Protein AF-A0A3D6CB54-F1 (afdb_monomer_lite)

pLDDT: mean 83.02, std 8.39, range [50.75, 92.0]

Radius of gyration: 15.55 Å; chains: 1; bounding box: 34×37×44 Å

Sequence (150 aa):
MAALSYECSVEQGFNFVKDVQDLVGHITAMKIGDTELSADIGVTDPTDISGDKVSVVGVMSSVFWQGGYAHGISFDAKVSNTNQTNLAGLTLNTLDSTEVTFQFNVYKYDNANKKYYKAFHANETDLSGLVETSGGDLVLTIDTQPSMEV

Secondary structure (DSSP, 8-state):
---EEEE--HHHHHS--TT----EEEEEEEEETTEEEP--EEE--TT-TTSPPEEESEEEEEEEE-SSTTS-EEEEEEE-HHHHHHHHHHHTS--TT-EEEEEEEEEEEETTTTEEEEEEE-TT--EEEE--EETTEE-----SSPP---

Foldseek 3Di:
DDKDKFFAAQCCFQPPDLVDFGKWKFWQWKDWAPDTAWLQRFGADQQCNPDGTRRTQWIWRMWIWGDDPPTDIDTHTDGDPVRLVVLVVVQVDQQVFIKMWTWMFMWGADPVVSGIDGPDTPVPDIDIDGQDDDPSHTPRDGDPDDDPRD

Structure (mmCIF, N/CA/C/O backbone):
data_AF-A0A3D6CB54-F1
#
_entry.id   AF-A0A3D6CB54-F1
#
loop_
_atom_site.group_PDB
_atom_site.id
_atom_site.type_symbol
_atom_site.label_atom_id
_atom_site.label_alt_id
_atom_site.label_comp_id
_atom_site.label_asym_id
_atom_site.label_entity_id
_atom_site.label_seq_id
_atom_site.pdbx_PDB_ins_code
_atom_site.Cartn_x
_atom_site.Cartn_y
_atom_site.Cartn_z
_atom_site.occupancy
_atom_site.B_iso_or_equiv
_atom_site.auth_seq_id
_atom_site.auth_comp_id
_atom_site.auth_asym_id
_atom_site.auth_atom_id
_atom_site.pdbx_PDB_model_num
ATOM 1 N N . MET A 1 1 ? 6.775 -22.882 5.792 1.00 53.78 1 MET A N 1
ATOM 2 C CA . MET A 1 1 ? 5.802 -21.910 5.250 1.00 53.78 1 MET A CA 1
ATOM 3 C C . MET A 1 1 ? 6.598 -20.724 4.744 1.00 53.78 1 MET A C 1
ATOM 5 O O . MET A 1 1 ? 7.546 -20.347 5.421 1.00 53.78 1 MET A O 1
ATOM 9 N N . ALA A 1 2 ? 6.323 -20.245 3.533 1.00 65.94 2 ALA A N 1
ATOM 10 C CA . ALA A 1 2 ? 7.050 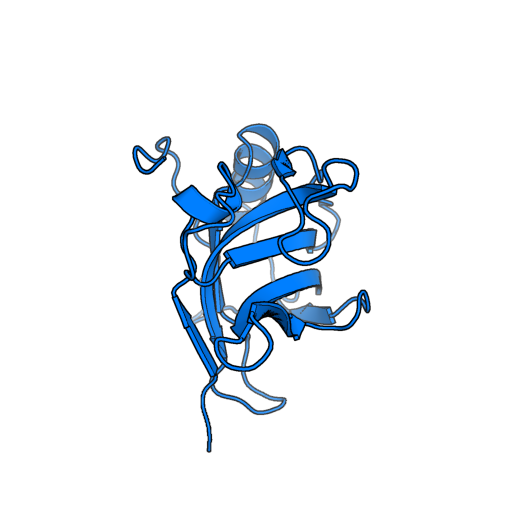-19.116 2.959 1.00 65.94 2 ALA A CA 1
ATOM 11 C C . ALA A 1 2 ? 6.373 -17.821 3.417 1.00 65.94 2 ALA A C 1
ATOM 13 O O . ALA A 1 2 ? 5.211 -17.604 3.084 1.00 65.94 2 ALA A O 1
ATOM 14 N N . ALA A 1 3 ? 7.085 -17.010 4.196 1.00 81.06 3 ALA A N 1
ATOM 15 C CA . ALA A 1 3 ? 6.674 -15.645 4.485 1.00 81.06 3 ALA A CA 1
ATOM 16 C C . ALA A 1 3 ? 7.063 -14.748 3.303 1.00 81.06 3 ALA A C 1
ATOM 18 O O . ALA A 1 3 ? 8.118 -14.936 2.691 1.00 81.06 3 ALA A O 1
ATOM 19 N N . LEU A 1 4 ? 6.207 -13.787 2.983 1.00 85.62 4 LEU A N 1
ATOM 20 C CA . LEU A 1 4 ? 6.460 -12.739 2.009 1.00 85.62 4 LEU A CA 1
ATOM 21 C C . LEU A 1 4 ? 6.893 -11.493 2.774 1.00 85.62 4 LEU A C 1
ATOM 23 O O . LEU A 1 4 ? 6.150 -10.994 3.610 1.00 85.62 4 LEU A O 1
ATOM 27 N N . SER A 1 5 ? 8.106 -11.026 2.505 1.00 88.25 5 SER A N 1
ATOM 28 C CA . SER A 1 5 ? 8.646 -9.789 3.059 1.00 88.25 5 SER A CA 1
ATOM 29 C C . SER A 1 5 ? 9.247 -8.988 1.917 1.00 88.25 5 SER A C 1
ATOM 31 O O . SER A 1 5 ? 10.110 -9.501 1.196 1.00 88.25 5 SER A O 1
ATOM 33 N N . TYR A 1 6 ? 8.772 -7.764 1.733 1.00 89.19 6 TYR A N 1
ATOM 34 C CA . TYR A 1 6 ? 9.256 -6.850 0.710 1.00 89.19 6 TYR A CA 1
ATOM 35 C C . TYR A 1 6 ? 9.580 -5.503 1.348 1.00 89.19 6 TYR A C 1
ATOM 37 O O . TYR A 1 6 ? 8.691 -4.814 1.843 1.00 89.19 6 TYR A O 1
ATOM 45 N N . GLU A 1 7 ? 10.852 -5.123 1.293 1.00 90.19 7 GLU A N 1
ATOM 46 C CA . GLU A 1 7 ? 11.301 -3.767 1.597 1.00 90.19 7 GLU A CA 1
ATOM 47 C C . GLU A 1 7 ? 11.169 -2.937 0.319 1.00 90.19 7 GLU A C 1
ATOM 49 O O . GLU A 1 7 ? 11.759 -3.265 -0.713 1.00 90.19 7 GLU A O 1
ATOM 54 N N . CYS A 1 8 ? 10.314 -1.922 0.368 1.00 88.38 8 CYS A N 1
ATOM 55 C CA . CYS A 1 8 ? 9.977 -1.066 -0.758 1.00 88.38 8 CYS A CA 1
ATOM 56 C C . CYS A 1 8 ? 10.686 0.285 -0.606 1.00 88.38 8 CYS A C 1
ATOM 58 O O . CYS A 1 8 ? 10.737 0.864 0.477 1.00 88.38 8 CYS A O 1
ATOM 60 N N . SER A 1 9 ? 11.223 0.804 -1.706 1.00 88.12 9 SER A N 1
ATOM 61 C CA . SER A 1 9 ? 11.861 2.114 -1.748 1.00 88.12 9 SER A CA 1
ATOM 62 C C . SER A 1 9 ? 10.802 3.203 -1.900 1.00 88.12 9 SER A C 1
ATOM 64 O O . SER A 1 9 ? 10.121 3.303 -2.925 1.00 88.12 9 SER A O 1
ATOM 66 N N . VAL A 1 10 ? 10.677 4.034 -0.866 1.00 86.50 10 VAL A N 1
ATOM 67 C CA . VAL A 1 10 ? 9.777 5.195 -0.856 1.00 86.50 10 VAL A CA 1
ATOM 68 C C . VAL A 1 10 ? 10.246 6.248 -1.859 1.00 86.50 10 VAL A C 1
ATOM 70 O O . VAL A 1 10 ? 9.421 6.783 -2.600 1.00 86.50 10 VAL A O 1
ATOM 73 N N . GLU A 1 11 ? 11.559 6.489 -1.944 1.00 85.44 11 GLU A N 1
ATOM 74 C CA . GLU A 1 11 ? 12.149 7.428 -2.907 1.00 85.44 11 GLU A CA 1
ATOM 75 C C . GLU A 1 11 ? 11.765 7.046 -4.339 1.00 85.44 11 GLU A C 1
ATOM 77 O O . GLU A 1 11 ? 11.320 7.895 -5.111 1.00 85.44 11 GLU A O 1
ATOM 82 N N . GLN A 1 12 ? 11.852 5.755 -4.684 1.00 83.69 12 GLN A N 1
ATOM 83 C CA . GLN A 1 12 ? 11.444 5.286 -6.007 1.00 83.69 12 GLN A CA 1
ATOM 84 C C . GLN A 1 12 ? 9.936 5.264 -6.229 1.00 83.69 12 GLN A C 1
ATOM 86 O O . GLN A 1 12 ? 9.490 5.439 -7.363 1.00 83.69 12 GLN A O 1
ATOM 91 N N . GLY A 1 13 ? 9.142 5.086 -5.175 1.00 81.19 13 GLY A N 1
ATOM 92 C CA . GLY A 1 13 ? 7.690 5.198 -5.279 1.00 81.19 13 GLY A CA 1
ATOM 93 C C . GLY A 1 13 ? 7.216 6.625 -5.563 1.00 81.19 13 GLY A C 1
ATOM 94 O O . GLY A 1 13 ? 6.285 6.813 -6.342 1.00 81.19 13 GLY A O 1
ATOM 95 N N . PHE A 1 14 ? 7.872 7.647 -5.004 1.00 83.44 14 PHE A N 1
ATOM 96 C CA . PHE A 1 14 ? 7.533 9.050 -5.284 1.00 83.44 14 PHE A CA 1
ATOM 97 C C . PHE A 1 14 ? 8.230 9.612 -6.529 1.00 83.44 14 PHE A C 1
ATOM 99 O O . PHE A 1 14 ? 7.610 10.341 -7.309 1.00 83.44 14 PHE A O 1
ATOM 106 N N . ASN A 1 15 ? 9.510 9.296 -6.721 1.00 83.56 15 ASN A N 1
ATOM 107 C CA . ASN A 1 15 ? 10.350 9.815 -7.795 1.00 83.56 15 ASN A CA 1
ATOM 108 C C . ASN A 1 15 ? 10.907 8.672 -8.645 1.00 83.56 15 ASN A C 1
ATOM 110 O O . ASN A 1 15 ? 12.102 8.375 -8.624 1.00 83.56 15 ASN A O 1
ATOM 114 N N . PHE A 1 16 ? 10.016 8.031 -9.399 1.00 83.81 16 PHE A N 1
ATOM 115 C CA . PHE A 1 16 ? 10.373 6.869 -10.197 1.00 83.81 16 PHE A CA 1
ATOM 116 C C . PHE A 1 16 ? 11.466 7.179 -11.241 1.00 83.81 16 PHE A C 1
ATOM 118 O O . PHE A 1 16 ? 11.280 7.997 -12.147 1.00 83.81 16 PHE A O 1
ATOM 125 N N . VAL A 1 17 ? 12.588 6.463 -11.162 1.00 83.25 17 VAL A N 1
ATOM 126 C CA . VAL A 1 17 ? 13.721 6.513 -12.090 1.00 83.25 17 VAL A CA 1
ATOM 127 C C . VAL A 1 17 ? 13.902 5.138 -12.721 1.00 83.25 17 VAL A C 1
ATOM 129 O O . VAL A 1 17 ? 14.271 4.171 -12.065 1.00 83.25 17 VAL A O 1
ATOM 132 N N . LYS A 1 18 ? 13.737 5.072 -14.045 1.00 76.88 18 LYS A N 1
ATOM 133 C CA . LYS A 1 18 ? 13.819 3.834 -14.844 1.00 76.88 18 LYS A CA 1
ATOM 134 C C . LYS A 1 18 ? 15.112 3.015 -14.684 1.00 76.88 18 LYS A C 1
ATOM 136 O O . LYS A 1 18 ? 15.115 1.830 -15.003 1.00 76.88 18 LYS A O 1
ATOM 141 N N . ASP A 1 19 ? 16.208 3.662 -14.288 1.00 78.31 19 ASP A N 1
ATOM 142 C CA . ASP A 1 19 ? 17.533 3.042 -14.177 1.00 78.31 19 ASP A CA 1
ATOM 143 C C . ASP A 1 19 ? 17.763 2.412 -12.793 1.00 78.31 19 ASP A C 1
ATOM 145 O O . ASP A 1 19 ? 18.686 1.615 -12.622 1.00 78.31 19 ASP A O 1
ATOM 149 N N . VAL A 1 20 ? 16.910 2.737 -11.819 1.00 82.56 20 VAL A N 1
ATOM 150 C CA . VAL A 1 20 ? 16.914 2.129 -10.489 1.00 82.56 20 VAL A CA 1
ATOM 151 C C . VAL A 1 20 ? 16.032 0.884 -10.527 1.00 82.56 20 VAL A C 1
ATOM 153 O O . VAL A 1 20 ? 15.000 0.868 -11.196 1.00 82.56 20 VAL A O 1
ATOM 156 N N . GLN A 1 21 ? 16.473 -0.184 -9.861 1.00 83.44 21 GLN A N 1
ATOM 157 C CA . GLN A 1 21 ? 15.852 -1.519 -9.907 1.00 83.44 21 GLN A CA 1
ATOM 158 C C . GLN A 1 21 ? 15.224 -1.920 -8.564 1.00 83.44 21 GLN A C 1
ATOM 160 O O . GLN A 1 21 ? 15.057 -3.110 -8.282 1.00 83.44 21 GLN A O 1
ATOM 165 N N . ASP A 1 22 ? 14.912 -0.933 -7.730 1.00 86.56 22 ASP A N 1
ATOM 166 C CA . ASP A 1 22 ? 14.392 -1.152 -6.385 1.00 86.56 22 ASP A CA 1
ATOM 167 C C . ASP A 1 22 ? 12.931 -1.607 -6.421 1.00 86.56 22 ASP A C 1
ATOM 169 O O . ASP A 1 22 ? 12.201 -1.389 -7.390 1.00 86.56 22 ASP A O 1
ATOM 173 N N . LEU A 1 23 ? 12.486 -2.267 -5.351 1.00 89.31 23 LEU A N 1
ATOM 174 C CA . LEU A 1 23 ? 11.073 -2.588 -5.204 1.00 89.31 23 LEU A CA 1
ATOM 175 C C . LEU A 1 23 ? 10.274 -1.326 -4.909 1.00 89.31 23 LEU A C 1
ATOM 177 O O . LEU A 1 23 ? 10.693 -0.484 -4.122 1.00 89.31 23 LEU A O 1
ATOM 181 N N . VAL A 1 24 ? 9.090 -1.241 -5.499 1.00 90.38 24 VAL A N 1
ATOM 182 C CA . VAL A 1 24 ? 8.176 -0.114 -5.317 1.00 90.38 24 VAL A CA 1
ATOM 183 C C . VAL A 1 24 ? 6.838 -0.654 -4.852 1.00 90.38 24 VAL A C 1
ATOM 185 O O . VAL A 1 24 ? 6.339 -1.627 -5.412 1.00 90.38 24 VAL A O 1
ATOM 188 N N . GLY A 1 25 ? 6.243 -0.041 -3.835 1.00 91.38 25 GLY A N 1
ATOM 189 C CA . GLY A 1 25 ? 4.957 -0.466 -3.300 1.00 91.38 25 GLY A CA 1
ATOM 190 C C . GLY A 1 25 ? 3.951 0.674 -3.293 1.00 91.38 25 GLY A C 1
ATOM 191 O O . GLY A 1 25 ? 4.233 1.740 -2.759 1.00 91.38 25 GLY A O 1
ATOM 192 N N . HIS A 1 26 ? 2.768 0.451 -3.857 1.00 91.88 26 HIS A N 1
ATOM 193 C CA . HIS A 1 26 ? 1.682 1.427 -3.921 1.00 91.88 26 HIS A CA 1
ATOM 194 C C . HIS A 1 26 ? 0.403 0.877 -3.291 1.00 91.88 26 HIS A C 1
ATOM 196 O O . HIS A 1 26 ? -0.006 -0.248 -3.588 1.00 91.88 26 HIS A O 1
ATOM 202 N N . ILE A 1 27 ? -0.259 1.690 -2.472 1.00 91.38 27 ILE A N 1
ATOM 203 C CA . ILE A 1 27 ? -1.609 1.432 -1.960 1.00 91.38 27 ILE A CA 1
ATOM 204 C C . ILE A 1 27 ? -2.574 2.239 -2.820 1.00 91.38 27 ILE A C 1
ATOM 206 O O . ILE A 1 27 ? -2.595 3.464 -2.734 1.00 91.38 27 ILE A O 1
ATOM 210 N N . THR A 1 28 ? -3.355 1.581 -3.670 1.00 90.75 28 THR A N 1
ATOM 211 C CA . THR A 1 28 ? -4.236 2.266 -4.631 1.00 90.75 28 THR A CA 1
ATOM 212 C C . THR A 1 28 ? -5.552 2.699 -4.002 1.00 90.75 28 THR A C 1
ATOM 214 O O . THR A 1 28 ? -6.042 3.779 -4.315 1.00 90.75 28 THR A O 1
ATOM 217 N N . ALA A 1 29 ? -6.099 1.895 -3.090 1.00 89.88 29 ALA A N 1
ATOM 218 C CA . ALA A 1 29 ? -7.339 2.193 -2.383 1.00 89.88 29 ALA A CA 1
ATOM 219 C C . ALA A 1 29 ? -7.299 1.622 -0.965 1.00 89.88 29 ALA A C 1
ATOM 221 O O . ALA A 1 29 ? -6.728 0.555 -0.733 1.00 89.88 29 ALA A O 1
ATOM 222 N N . MET A 1 30 ? -7.912 2.324 -0.016 1.00 89.31 30 MET A N 1
ATOM 223 C CA . MET A 1 30 ? -8.040 1.857 1.360 1.00 89.31 30 MET A CA 1
ATOM 224 C C . MET A 1 30 ? -9.259 2.480 2.025 1.00 89.31 30 MET A C 1
ATOM 226 O O . MET A 1 30 ? -9.462 3.693 1.984 1.00 89.31 30 MET A O 1
ATOM 230 N N . LYS A 1 31 ? -10.036 1.638 2.693 1.00 89.75 31 LYS A N 1
ATOM 231 C CA . LYS A 1 31 ? -11.194 2.012 3.489 1.00 89.75 31 LYS A CA 1
ATOM 232 C C . LYS A 1 31 ? -11.173 1.228 4.793 1.00 89.75 31 LYS A C 1
ATOM 234 O O . LYS A 1 31 ? -10.982 0.015 4.780 1.00 89.75 31 LYS A O 1
ATOM 239 N N . ILE A 1 32 ? -11.361 1.933 5.901 1.00 87.38 32 ILE A N 1
ATOM 240 C CA . ILE A 1 32 ? -11.383 1.383 7.257 1.00 87.38 32 ILE A CA 1
ATOM 241 C C . ILE A 1 32 ? -12.727 1.769 7.874 1.00 87.38 32 ILE A C 1
ATOM 243 O O . ILE A 1 32 ? -12.971 2.942 8.162 1.00 87.38 32 ILE A O 1
ATOM 247 N N . GLY A 1 33 ? -13.612 0.790 8.047 1.00 85.88 33 GLY A N 1
ATOM 248 C CA . GLY A 1 33 ? -14.990 1.004 8.480 1.00 85.88 33 GLY A CA 1
ATOM 249 C C . GLY A 1 33 ? -15.724 1.936 7.520 1.00 85.88 33 GLY A C 1
ATOM 250 O O . GLY A 1 33 ? -15.848 1.648 6.330 1.00 85.88 33 GLY A O 1
ATOM 251 N N . ASP A 1 34 ? -16.165 3.082 8.030 1.00 83.44 34 ASP A N 1
ATOM 252 C CA . ASP A 1 34 ? -16.840 4.119 7.242 1.00 83.44 34 ASP A CA 1
ATOM 253 C C . ASP A 1 34 ? -15.878 5.156 6.638 1.00 83.44 34 ASP A C 1
ATOM 255 O O . ASP A 1 34 ? -16.284 5.971 5.807 1.00 83.44 34 ASP A O 1
ATOM 259 N N . THR A 1 35 ? -14.601 5.130 7.025 1.00 86.12 35 THR A N 1
ATOM 260 C CA . THR A 1 35 ? -13.600 6.100 6.575 1.00 86.12 35 THR A CA 1
ATOM 261 C C . THR A 1 35 ? -12.899 5.590 5.325 1.00 86.12 35 THR A C 1
ATOM 263 O O . THR A 1 35 ? -12.063 4.688 5.377 1.00 86.12 35 THR A O 1
ATOM 266 N N . GLU A 1 36 ? -13.220 6.198 4.191 1.00 89.00 36 GLU A N 1
ATOM 267 C CA . GLU A 1 36 ? -12.515 5.996 2.928 1.00 89.00 36 GLU A CA 1
ATOM 268 C C . GLU A 1 36 ? -11.344 6.981 2.822 1.00 89.00 36 GLU A C 1
ATOM 270 O O . GLU A 1 36 ? -11.510 8.186 3.033 1.00 89.00 36 GLU A O 1
ATOM 275 N N . LEU A 1 37 ? -10.144 6.468 2.545 1.00 89.44 37 LEU A N 1
ATOM 276 C CA . LEU A 1 37 ? -8.956 7.293 2.343 1.00 89.44 37 LEU A CA 1
ATOM 277 C C . LEU A 1 37 ? -8.869 7.734 0.882 1.00 89.44 37 LEU A C 1
ATOM 279 O O . LEU A 1 37 ? -9.075 6.945 -0.039 1.00 89.44 37 LEU A O 1
ATOM 283 N N . SER A 1 38 ? -8.522 9.000 0.670 1.00 89.38 38 SER A N 1
ATOM 284 C CA . SER A 1 38 ? -8.442 9.585 -0.667 1.00 89.38 38 SER A CA 1
ATOM 285 C C . SER A 1 38 ? -7.156 9.159 -1.371 1.00 89.38 38 SER A C 1
ATOM 287 O O . SER A 1 38 ? -6.074 9.281 -0.803 1.00 89.38 38 SER A O 1
ATOM 289 N N . ALA A 1 39 ? -7.246 8.721 -2.627 1.00 90.44 39 ALA A N 1
ATOM 290 C CA . ALA A 1 39 ? -6.080 8.484 -3.478 1.00 90.44 39 ALA A CA 1
ATOM 291 C C . ALA A 1 39 ? -5.567 9.813 -4.071 1.00 90.44 39 ALA A C 1
ATOM 293 O O . ALA A 1 39 ? -5.844 10.161 -5.220 1.00 90.44 39 ALA A O 1
ATOM 294 N N . ASP A 1 40 ? -4.884 10.611 -3.256 1.00 88.81 40 ASP A N 1
ATOM 295 C CA . ASP A 1 40 ? -4.485 11.989 -3.567 1.00 88.81 40 ASP A CA 1
ATOM 296 C C . ASP A 1 40 ? -3.005 12.149 -3.946 1.00 88.81 40 ASP A C 1
ATOM 298 O O . ASP A 1 40 ? -2.583 13.231 -4.364 1.00 88.81 40 ASP A O 1
ATOM 302 N N . ILE A 1 41 ? -2.215 11.078 -3.867 1.00 86.75 41 ILE A N 1
ATOM 303 C CA . ILE A 1 41 ? -0.804 11.085 -4.249 1.00 86.75 41 ILE A CA 1
ATOM 304 C C . ILE A 1 41 ? -0.677 10.598 -5.695 1.00 86.75 41 ILE A C 1
ATOM 306 O O . ILE A 1 41 ? -1.005 9.460 -6.004 1.00 86.75 41 ILE A O 1
ATOM 310 N N . GLY A 1 42 ? -0.174 11.443 -6.596 1.00 87.75 42 GLY A N 1
ATOM 311 C CA . GLY A 1 42 ? 0.085 11.058 -7.988 1.00 87.75 42 GLY A CA 1
ATOM 312 C C . GLY A 1 42 ? 1.496 10.502 -8.189 1.00 87.75 42 GLY A C 1
ATOM 313 O O . GLY A 1 42 ? 2.455 11.281 -8.203 1.00 87.75 42 GLY A O 1
ATOM 314 N N . VAL A 1 43 ? 1.616 9.193 -8.419 1.00 87.06 43 VAL A N 1
ATOM 315 C CA . VAL A 1 43 ? 2.885 8.473 -8.653 1.00 87.06 43 VAL A CA 1
ATOM 316 C C . VAL A 1 43 ? 2.953 7.875 -10.058 1.00 87.06 43 VAL A C 1
ATOM 318 O O . VAL A 1 43 ? 1.940 7.730 -10.737 1.00 87.06 43 VAL A O 1
ATOM 321 N N . THR A 1 44 ? 4.151 7.536 -10.524 1.00 86.62 44 THR A N 1
ATOM 322 C CA . THR A 1 44 ? 4.334 6.849 -11.813 1.00 86.62 44 THR A CA 1
ATOM 323 C C . THR A 1 44 ? 4.148 5.346 -11.627 1.00 86.62 44 THR A C 1
ATOM 325 O O . THR A 1 44 ? 4.702 4.784 -10.685 1.00 86.62 44 THR A O 1
ATOM 328 N N . ASP A 1 45 ? 3.424 4.671 -12.526 1.00 84.88 45 ASP A N 1
ATOM 329 C CA . ASP A 1 45 ? 3.386 3.204 -12.518 1.00 84.88 45 ASP A CA 1
ATOM 330 C C . ASP A 1 45 ? 4.707 2.641 -13.090 1.00 84.88 45 ASP A C 1
ATOM 332 O O . ASP A 1 45 ? 5.041 2.919 -14.246 1.00 84.88 45 ASP A O 1
ATOM 336 N N . PRO A 1 46 ? 5.463 1.818 -12.335 1.00 83.25 46 PRO A N 1
ATOM 337 C CA . PRO A 1 46 ? 6.707 1.218 -12.823 1.00 83.25 46 PRO A CA 1
ATOM 338 C C . PRO A 1 46 ? 6.540 0.337 -14.074 1.00 83.25 46 PRO A C 1
ATOM 340 O O . PRO A 1 46 ? 7.506 0.109 -14.808 1.00 83.25 46 PRO A O 1
ATOM 343 N N . THR A 1 47 ? 5.337 -0.193 -14.317 1.00 83.69 47 THR A N 1
ATOM 344 C CA . THR A 1 47 ? 5.010 -1.054 -15.465 1.00 83.69 47 THR A CA 1
ATOM 345 C C . THR A 1 47 ? 4.632 -0.271 -16.722 1.00 83.69 47 THR A C 1
ATOM 347 O O . THR A 1 47 ? 4.844 -0.784 -17.824 1.00 83.69 47 THR A O 1
ATOM 350 N N . ASP A 1 48 ? 4.162 0.971 -16.575 1.00 83.50 48 ASP A N 1
ATOM 351 C CA . ASP A 1 48 ? 3.855 1.892 -17.674 1.00 83.50 48 ASP A CA 1
ATOM 352 C C . ASP A 1 48 ? 4.406 3.297 -17.391 1.00 83.50 48 ASP A C 1
ATOM 354 O O . ASP A 1 48 ? 3.705 4.229 -17.009 1.00 83.50 48 ASP A O 1
ATOM 358 N N . ILE A 1 49 ? 5.709 3.444 -17.628 1.00 78.00 49 ILE A N 1
ATOM 359 C CA . ILE A 1 49 ? 6.459 4.686 -17.385 1.00 78.00 49 ILE A CA 1
ATOM 360 C C . ILE A 1 49 ? 6.006 5.819 -18.328 1.00 78.00 49 ILE A C 1
ATOM 362 O O . ILE A 1 49 ? 6.238 6.994 -18.052 1.00 78.00 49 ILE A O 1
ATOM 366 N N . SER A 1 50 ? 5.402 5.473 -19.468 1.00 74.19 50 SER A N 1
ATOM 367 C CA . SER A 1 50 ? 4.877 6.428 -20.451 1.00 74.19 50 SER A CA 1
ATOM 368 C C . SER A 1 50 ? 3.440 6.865 -20.184 1.00 74.19 50 SER A C 1
ATOM 370 O O . SER A 1 50 ? 2.969 7.786 -20.854 1.00 74.19 50 SER A O 1
ATOM 372 N N . GLY A 1 51 ? 2.754 6.189 -19.264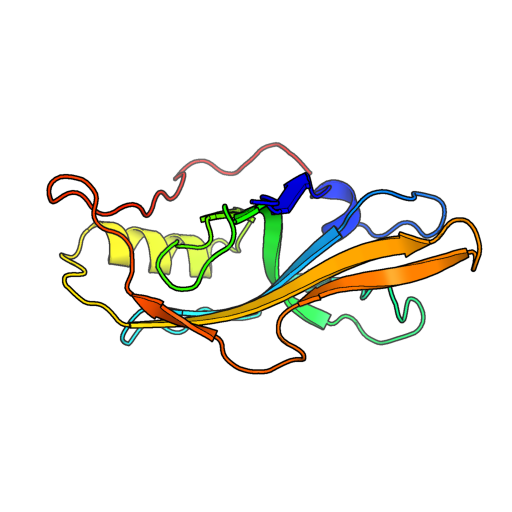 1.00 75.50 51 GLY A N 1
ATOM 373 C CA . GLY A 1 51 ? 1.368 6.449 -18.920 1.00 75.50 51 GLY A CA 1
ATOM 374 C C . GLY A 1 51 ? 1.183 7.691 -18.052 1.00 75.50 51 GLY A C 1
ATOM 375 O O . GLY A 1 51 ? 2.135 8.342 -17.610 1.00 75.50 51 GLY A O 1
ATOM 376 N N . ASP A 1 52 ? -0.083 8.012 -17.803 1.00 79.56 52 ASP A N 1
ATOM 377 C CA . ASP A 1 52 ? -0.456 9.046 -16.847 1.00 79.56 52 ASP A CA 1
ATOM 378 C C . ASP A 1 52 ? -0.112 8.619 -15.414 1.00 79.56 52 ASP A C 1
ATOM 380 O O . ASP A 1 52 ? -0.037 7.433 -15.084 1.00 79.56 52 ASP A O 1
ATOM 384 N N . LYS A 1 53 ? 0.085 9.607 -14.535 1.00 83.81 53 LYS A N 1
ATOM 385 C CA . LYS A 1 53 ? 0.304 9.341 -13.111 1.00 83.81 53 LYS A CA 1
ATOM 386 C C . LYS A 1 53 ? -0.904 8.623 -12.515 1.00 83.81 53 LYS A C 1
ATOM 388 O O . LYS A 1 53 ? -2.042 9.049 -12.704 1.00 83.81 53 LYS A O 1
ATOM 393 N N . VAL A 1 54 ? -0.636 7.582 -11.738 1.00 86.44 54 VAL A N 1
ATOM 394 C CA . VAL A 1 54 ? -1.638 6.837 -10.983 1.00 86.44 54 VAL A CA 1
ATOM 395 C C . VAL A 1 54 ? -1.831 7.507 -9.629 1.00 86.44 54 VAL A C 1
ATOM 397 O O . VAL A 1 54 ? -0.872 7.769 -8.903 1.00 86.44 54 VAL A O 1
ATOM 400 N N . SER A 1 55 ? -3.087 7.778 -9.294 1.00 89.19 55 SER A N 1
ATOM 401 C CA . SER A 1 55 ? -3.489 8.232 -7.967 1.00 89.19 55 SER A CA 1
ATOM 402 C C . SER A 1 55 ? -3.441 7.075 -6.973 1.00 89.19 55 SER A C 1
ATOM 404 O O . SER A 1 55 ? -4.079 6.044 -7.183 1.00 89.19 55 SER A O 1
ATOM 406 N N . VAL A 1 56 ? -2.704 7.254 -5.882 1.00 91.38 56 VAL A N 1
ATOM 407 C CA . VAL A 1 56 ? -2.536 6.277 -4.804 1.00 91.38 56 VAL A CA 1
ATOM 408 C C . VAL A 1 56 ? -2.835 6.930 -3.455 1.00 91.38 56 VAL A C 1
ATOM 410 O O . VAL A 1 56 ? -2.674 8.136 -3.277 1.00 91.38 56 VAL A O 1
ATOM 413 N N . VAL A 1 57 ? -3.291 6.127 -2.497 1.00 90.19 57 VAL A N 1
ATOM 414 C CA . VAL A 1 57 ? -3.530 6.529 -1.100 1.00 90.19 57 VAL A CA 1
ATOM 415 C C . VAL A 1 57 ? -2.210 6.700 -0.347 1.00 90.19 57 VAL A C 1
ATOM 417 O O . VAL A 1 57 ? -2.091 7.551 0.537 1.00 90.19 57 VAL A O 1
ATOM 420 N N . GLY A 1 58 ? -1.213 5.883 -0.694 1.00 89.88 58 GLY A N 1
ATOM 421 C CA . GLY A 1 58 ? 0.091 5.891 -0.047 1.00 89.88 58 GLY A CA 1
ATOM 422 C C . GLY A 1 58 ? 1.154 5.100 -0.800 1.00 89.88 58 GLY A C 1
ATOM 423 O O . GLY A 1 58 ? 0.850 4.207 -1.596 1.00 89.88 58 GLY A O 1
ATOM 424 N N . VAL A 1 59 ? 2.412 5.429 -0.515 1.00 91.19 59 VAL A N 1
ATOM 425 C CA . VAL A 1 59 ? 3.602 4.720 -1.007 1.00 91.19 59 VAL A CA 1
ATOM 426 C C . VAL A 1 59 ? 4.156 3.863 0.128 1.00 91.19 59 VAL A C 1
ATOM 428 O O . VAL A 1 59 ? 4.434 4.379 1.209 1.00 91.19 59 VAL A O 1
ATOM 431 N N . MET A 1 60 ? 4.296 2.559 -0.099 1.00 92.00 60 MET A N 1
ATOM 432 C CA . MET A 1 60 ? 4.759 1.600 0.905 1.00 92.00 60 MET A CA 1
ATOM 433 C C . MET A 1 60 ? 6.281 1.645 1.057 1.00 92.00 60 MET A C 1
ATOM 435 O O . MET A 1 60 ? 7.004 1.699 0.064 1.00 92.00 60 MET A O 1
ATOM 439 N N . SER A 1 61 ? 6.756 1.554 2.297 1.00 91.56 61 SER A N 1
ATOM 440 C CA . SER A 1 61 ? 8.158 1.301 2.648 1.00 91.56 61 SER A CA 1
ATOM 441 C C . SER A 1 61 ? 8.414 -0.169 2.968 1.00 91.56 61 SER A C 1
ATOM 443 O O . SER A 1 61 ? 9.509 -0.680 2.757 1.00 91.56 61 SER A O 1
ATOM 445 N N . SER A 1 62 ? 7.413 -0.881 3.479 1.00 90.12 62 SER A N 1
ATOM 446 C CA . SER A 1 62 ? 7.543 -2.298 3.796 1.00 90.12 62 SER A CA 1
ATOM 447 C C . SER A 1 62 ? 6.193 -2.996 3.661 1.00 90.12 62 SER A C 1
ATOM 449 O O . SER A 1 62 ? 5.140 -2.389 3.865 1.00 90.12 62 SER A O 1
ATOM 451 N N . VAL A 1 63 ? 6.217 -4.278 3.314 1.00 91.31 63 VAL A N 1
ATOM 452 C CA . VAL A 1 63 ? 5.058 -5.156 3.463 1.00 91.31 63 VAL A CA 1
ATOM 453 C C . VAL A 1 63 ? 5.513 -6.545 3.872 1.00 91.31 63 VAL A C 1
ATOM 455 O O . VAL A 1 63 ? 6.452 -7.113 3.309 1.00 91.31 63 VAL A O 1
ATOM 458 N N . PHE A 1 64 ? 4.818 -7.097 4.857 1.00 90.19 64 PHE A N 1
ATOM 459 C CA . PHE A 1 64 ? 5.079 -8.403 5.420 1.00 90.19 64 PHE A CA 1
ATOM 460 C C . PHE A 1 64 ? 3.784 -9.204 5.545 1.00 90.19 64 PHE A C 1
ATOM 462 O O . PHE A 1 64 ? 2.756 -8.729 6.027 1.00 90.19 64 PHE A O 1
ATOM 469 N N . TRP A 1 65 ? 3.848 -10.458 5.119 1.00 89.56 65 TRP A N 1
ATOM 470 C CA . TRP A 1 65 ? 2.785 -11.428 5.297 1.00 89.56 65 TRP A CA 1
ATOM 471 C C . TRP A 1 65 ? 3.394 -12.794 5.584 1.00 89.56 65 TRP A C 1
ATOM 473 O O . TRP A 1 65 ? 4.114 -13.360 4.762 1.00 89.56 65 TRP A O 1
ATOM 483 N N . GLN A 1 66 ? 3.073 -13.368 6.744 1.00 83.88 66 GLN A N 1
ATOM 484 C CA . GLN A 1 66 ? 3.607 -14.672 7.151 1.00 83.88 66 GLN A CA 1
ATOM 485 C C . GLN A 1 66 ? 3.121 -15.831 6.257 1.00 83.88 66 GLN A C 1
ATOM 487 O O . GLN A 1 66 ? 3.704 -16.918 6.267 1.00 83.88 66 GLN A O 1
ATOM 492 N N . GLY A 1 67 ? 2.088 -15.582 5.447 1.00 76.81 67 GLY A N 1
ATOM 493 C CA . GLY A 1 67 ? 1.486 -16.560 4.558 1.00 76.81 67 GLY A CA 1
ATOM 494 C C . GLY A 1 67 ? 0.497 -17.450 5.303 1.00 76.81 67 GLY A C 1
ATOM 495 O O . GLY A 1 67 ? 0.800 -18.022 6.346 1.00 76.81 67 GLY A O 1
ATOM 496 N N . GLY A 1 68 ? -0.700 -17.590 4.741 1.00 75.31 68 GLY A N 1
ATOM 497 C CA . GLY A 1 68 ? -1.791 -18.371 5.321 1.00 75.31 68 GLY A CA 1
ATOM 498 C C . GLY A 1 68 ? -3.022 -17.517 5.606 1.00 75.31 68 GLY A C 1
ATOM 499 O O . GLY A 1 68 ? -2.917 -16.345 5.945 1.00 75.31 68 GLY A O 1
ATOM 500 N N . TYR A 1 69 ? -4.197 -18.128 5.465 1.00 74.81 69 TYR A N 1
ATOM 501 C CA . TYR A 1 69 ? -5.495 -17.450 5.565 1.00 74.81 69 TYR A CA 1
ATOM 502 C C . TYR A 1 69 ? -5.755 -16.796 6.933 1.00 74.81 69 TYR A C 1
ATOM 504 O O . TYR A 1 69 ? -6.469 -15.807 7.016 1.00 74.81 69 TYR A O 1
ATOM 512 N N . ALA A 1 70 ? -5.172 -17.343 8.004 1.00 77.25 70 ALA A N 1
ATOM 513 C CA . ALA A 1 70 ? -5.363 -16.847 9.366 1.00 77.25 70 ALA A CA 1
ATOM 514 C C . ALA A 1 70 ? -4.386 -15.724 9.766 1.00 77.25 70 ALA A C 1
ATOM 516 O O . ALA A 1 70 ? -4.467 -15.238 10.890 1.00 77.25 70 ALA A O 1
ATOM 517 N N . HIS A 1 71 ? -3.441 -15.350 8.897 1.00 82.06 71 HIS A N 1
ATOM 518 C CA . HIS A 1 71 ? -2.419 -14.351 9.208 1.00 82.06 71 HIS A CA 1
ATOM 519 C C . HIS A 1 71 ? -2.716 -13.027 8.507 1.00 82.06 71 HIS A C 1
ATOM 521 O O . HIS A 1 71 ? -2.912 -13.006 7.289 1.00 82.06 71 HIS A O 1
ATOM 527 N N . GLY A 1 72 ? -2.697 -11.938 9.279 1.00 83.69 72 GLY A N 1
ATOM 528 C CA . GLY A 1 72 ? -2.826 -10.576 8.770 1.00 83.69 72 GLY A CA 1
ATOM 529 C C . GLY A 1 72 ? -1.644 -10.159 7.895 1.00 83.69 72 GLY A C 1
ATOM 530 O O . GLY A 1 72 ? -0.551 -10.728 7.972 1.00 83.69 72 GLY A O 1
ATOM 531 N N . ILE A 1 73 ? -1.888 -9.169 7.040 1.00 87.75 73 ILE A N 1
ATOM 532 C CA . ILE A 1 73 ? -0.863 -8.495 6.242 1.00 87.75 73 ILE A CA 1
ATOM 533 C C . ILE A 1 73 ? -0.518 -7.201 6.973 1.00 87.75 73 ILE A C 1
ATOM 535 O O . ILE A 1 73 ? -1.406 -6.389 7.222 1.00 87.75 73 ILE A O 1
ATOM 539 N N . SER A 1 74 ? 0.757 -7.001 7.286 1.00 88.50 74 SER A N 1
ATOM 540 C CA . SER A 1 74 ? 1.264 -5.757 7.862 1.00 88.50 74 SER A CA 1
ATOM 541 C C . SER A 1 74 ? 2.019 -4.975 6.794 1.00 88.50 74 SER A C 1
ATOM 543 O O . SER A 1 74 ? 2.827 -5.552 6.065 1.00 88.50 74 SER A O 1
ATOM 545 N N . PHE A 1 75 ? 1.789 -3.672 6.698 1.00 88.75 75 PHE A N 1
ATOM 546 C CA . PHE A 1 75 ? 2.519 -2.793 5.789 1.00 88.75 75 PHE A CA 1
ATOM 547 C C . PHE A 1 75 ? 2.813 -1.458 6.465 1.00 88.75 75 PHE A C 1
ATOM 549 O O . PHE A 1 75 ? 2.027 -0.977 7.280 1.00 88.75 75 PHE A O 1
ATOM 556 N N . ASP A 1 76 ? 3.922 -0.850 6.067 1.00 90.19 76 ASP A N 1
ATOM 557 C CA . ASP A 1 76 ? 4.284 0.517 6.416 1.00 90.19 76 ASP A CA 1
ATOM 558 C C . ASP A 1 76 ? 4.188 1.372 5.156 1.00 90.19 76 ASP A C 1
ATOM 560 O O . ASP A 1 76 ? 4.695 0.984 4.099 1.00 90.19 76 ASP A O 1
ATOM 564 N N . ALA A 1 77 ? 3.543 2.534 5.245 1.00 89.81 77 ALA A N 1
ATOM 565 C CA . ALA A 1 77 ? 3.376 3.428 4.107 1.00 89.81 77 ALA A CA 1
ATOM 566 C C . ALA A 1 77 ? 3.392 4.901 4.512 1.00 89.81 77 ALA A C 1
ATOM 568 O O . ALA A 1 77 ? 2.986 5.275 5.613 1.00 89.81 77 ALA A O 1
ATOM 569 N N . LYS A 1 78 ? 3.832 5.752 3.585 1.00 89.38 78 LYS A N 1
ATOM 570 C CA . LYS A 1 78 ? 3.691 7.205 3.674 1.00 89.38 78 LYS A CA 1
ATOM 571 C C . LYS A 1 78 ? 2.380 7.607 3.002 1.00 89.38 78 LYS A C 1
ATOM 573 O O . LYS A 1 78 ? 2.118 7.211 1.866 1.00 89.38 78 LYS A O 1
ATOM 578 N N . VAL A 1 79 ? 1.579 8.398 3.704 1.00 89.44 79 VAL A N 1
ATOM 579 C CA . VAL A 1 79 ? 0.264 8.883 3.260 1.00 89.44 79 VAL A CA 1
ATOM 580 C C . VAL A 1 79 ? 0.233 10.410 3.258 1.00 89.44 79 VAL A C 1
ATOM 582 O O . VAL A 1 79 ? 1.106 11.059 3.837 1.00 89.44 79 VAL A O 1
ATOM 585 N N . SER A 1 80 ? -0.771 11.000 2.613 1.00 88.44 80 SER A N 1
ATOM 586 C CA . SER A 1 80 ? -0.976 12.448 2.633 1.00 88.44 80 SER A CA 1
ATOM 587 C C . SER A 1 80 ? -1.393 12.961 4.016 1.00 88.44 80 SER A C 1
ATOM 589 O O . SER A 1 80 ? -1.889 12.211 4.854 1.00 88.44 80 SER A O 1
ATOM 591 N N . ASN A 1 81 ? -1.256 14.269 4.249 1.00 86.00 81 ASN A N 1
ATOM 592 C CA . ASN A 1 81 ? -1.644 14.905 5.516 1.00 86.00 81 ASN A CA 1
ATOM 593 C C . ASN A 1 81 ? -3.160 14.774 5.802 1.00 86.00 81 ASN A C 1
ATOM 595 O O . ASN A 1 81 ? -3.590 14.560 6.938 1.00 86.00 81 ASN A O 1
ATOM 599 N N . THR A 1 82 ? -3.991 14.828 4.756 1.00 86.88 82 THR A N 1
ATOM 600 C CA . THR A 1 82 ? -5.437 14.604 4.885 1.00 86.88 82 THR A CA 1
ATOM 601 C C . THR A 1 82 ? -5.726 13.184 5.368 1.00 86.88 82 THR A C 1
ATOM 603 O O . THR A 1 82 ? -6.445 13.006 6.352 1.00 86.88 82 THR A O 1
ATOM 606 N N . ASN A 1 83 ? -5.108 12.178 4.744 1.00 86.62 83 ASN A N 1
ATOM 607 C CA . ASN A 1 83 ? -5.260 10.785 5.161 1.00 86.62 83 ASN A CA 1
ATOM 608 C C . ASN A 1 83 ? -4.648 10.528 6.547 1.00 86.62 83 ASN A C 1
ATOM 610 O O . ASN A 1 83 ? -5.244 9.809 7.343 1.00 86.62 83 ASN A O 1
ATOM 614 N N . GLN A 1 84 ? -3.521 11.164 6.879 1.00 85.88 84 GLN A N 1
ATOM 615 C CA . GLN A 1 84 ? -2.898 11.112 8.205 1.00 85.88 84 GLN A CA 1
ATOM 616 C C . GLN A 1 84 ? -3.861 11.596 9.297 1.00 85.88 84 GLN A C 1
ATOM 618 O O . GLN A 1 84 ? -3.993 10.945 10.331 1.00 85.88 84 GLN A O 1
ATOM 623 N N . THR A 1 85 ? -4.575 12.700 9.062 1.00 85.19 85 THR A N 1
ATOM 624 C CA . THR A 1 85 ? -5.564 13.234 10.013 1.00 85.19 85 THR A CA 1
ATOM 625 C C . THR A 1 85 ? -6.749 12.280 10.183 1.00 85.19 85 THR A C 1
ATOM 627 O O . THR A 1 85 ? -7.184 12.030 11.309 1.00 85.19 85 THR A O 1
ATOM 630 N N . ASN A 1 86 ? -7.241 11.700 9.085 1.00 86.06 86 ASN A N 1
ATOM 631 C CA . ASN A 1 86 ? -8.327 10.717 9.123 1.00 86.06 86 ASN A CA 1
ATOM 632 C C . ASN A 1 86 ? -7.916 9.448 9.891 1.00 86.06 86 ASN A C 1
ATOM 634 O O . ASN A 1 86 ? -8.667 8.971 10.741 1.00 86.06 86 ASN A O 1
ATOM 638 N N . LEU A 1 87 ? -6.702 8.941 9.649 1.00 84.75 87 LEU A N 1
ATOM 639 C CA . LEU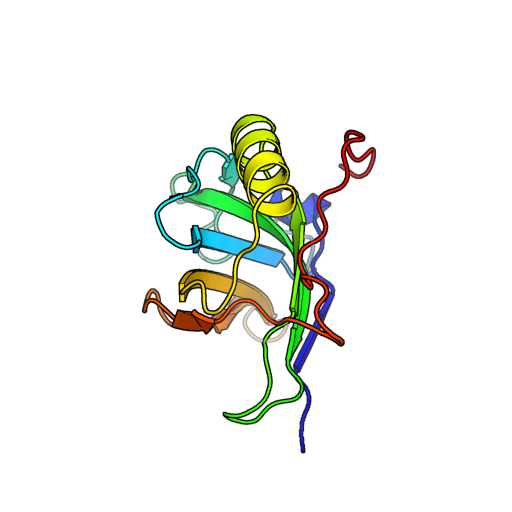 A 1 87 ? -6.127 7.798 10.363 1.00 84.75 87 LEU A CA 1
ATOM 640 C C . LEU A 1 87 ? -5.896 8.102 11.848 1.00 84.75 87 LEU A C 1
ATOM 642 O O . LEU A 1 87 ? -6.239 7.284 12.696 1.00 84.75 87 LEU A O 1
ATOM 646 N N . ALA A 1 88 ? -5.391 9.289 12.191 1.00 83.75 88 ALA A N 1
ATOM 647 C CA . ALA A 1 88 ? -5.242 9.712 13.584 1.00 83.75 88 ALA A CA 1
ATOM 648 C C . ALA A 1 88 ?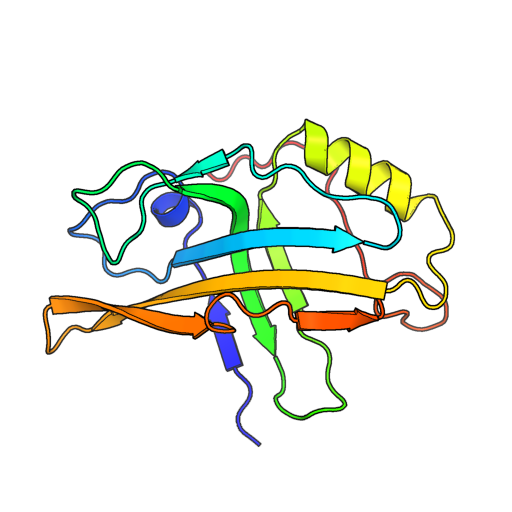 -6.595 9.749 14.310 1.00 83.75 88 ALA A C 1
ATOM 650 O O . ALA A 1 88 ? -6.707 9.269 15.438 1.00 83.75 88 ALA A O 1
ATOM 651 N N . GLY A 1 89 ? -7.650 10.228 13.644 1.00 81.12 89 GLY A N 1
ATOM 652 C CA . GLY A 1 89 ? -9.016 10.164 14.165 1.00 81.12 89 GLY A CA 1
ATOM 653 C C . GLY A 1 89 ? -9.490 8.731 14.431 1.00 81.12 89 GLY A C 1
ATOM 654 O O . GLY A 1 89 ? -10.124 8.476 15.451 1.00 81.12 89 GLY A O 1
ATOM 655 N N . LEU A 1 90 ? -9.136 7.784 13.558 1.00 79.62 90 LEU A N 1
ATOM 656 C CA . LEU A 1 90 ? -9.459 6.365 13.731 1.00 79.62 90 LEU A CA 1
ATOM 657 C C . LEU A 1 90 ? -8.719 5.732 14.918 1.00 79.62 90 LEU A C 1
ATOM 659 O O . LEU A 1 90 ? -9.328 4.946 15.634 1.00 79.62 90 LEU A O 1
ATOM 663 N N . THR A 1 91 ? -7.463 6.110 15.184 1.00 75.56 91 THR A N 1
ATOM 664 C CA . THR A 1 91 ? -6.701 5.590 16.344 1.00 75.56 91 THR A CA 1
ATOM 665 C C . THR A 1 91 ? -7.248 6.035 17.704 1.00 75.56 91 THR A C 1
ATOM 667 O O . THR A 1 91 ? -6.986 5.386 18.712 1.00 75.56 91 THR A O 1
ATOM 670 N N . LEU A 1 92 ? -8.022 7.126 17.747 1.00 71.94 92 LEU A N 1
ATOM 671 C CA . LEU A 1 92 ? -8.696 7.598 18.963 1.00 71.94 92 LEU A CA 1
ATOM 672 C C . LEU A 1 92 ? -10.017 6.861 19.236 1.00 71.94 92 LEU A C 1
ATOM 674 O O . LEU A 1 92 ? -10.544 6.946 20.346 1.00 71.94 92 LEU A O 1
ATOM 678 N N . ASN A 1 93 ? -10.556 6.162 18.236 1.00 69.94 93 ASN A N 1
ATOM 679 C CA . ASN A 1 93 ? -11.792 5.400 18.342 1.00 69.94 93 ASN A CA 1
ATOM 680 C C . ASN A 1 93 ? -11.496 3.922 18.615 1.00 69.94 93 ASN A C 1
ATOM 682 O O . ASN A 1 93 ? -10.477 3.375 18.200 1.00 69.94 93 ASN A O 1
ATOM 686 N N . THR A 1 94 ? -12.426 3.241 19.280 1.00 63.59 94 THR A N 1
ATOM 687 C CA . THR A 1 94 ? -12.364 1.785 19.433 1.00 63.59 94 THR A CA 1
ATOM 688 C C . THR A 1 94 ? -12.813 1.139 18.123 1.00 63.59 94 THR A C 1
ATOM 690 O O . THR A 1 94 ? -13.993 1.182 17.785 1.00 63.59 94 THR A O 1
ATOM 693 N N . LEU A 1 95 ? -11.877 0.566 17.364 1.00 65.62 95 LEU A N 1
ATOM 694 C CA . LEU A 1 95 ? -12.148 -0.080 16.072 1.00 65.62 95 LEU A CA 1
ATOM 695 C C . LEU A 1 95 ? -12.436 -1.583 16.219 1.00 65.62 95 LEU A C 1
ATOM 697 O O . LEU A 1 95 ? -11.962 -2.400 15.426 1.00 65.62 95 LEU A O 1
ATOM 701 N N . ASP A 1 96 ? -13.222 -1.967 17.226 1.00 66.38 96 ASP A N 1
ATOM 702 C CA . ASP A 1 96 ? -13.563 -3.372 17.458 1.00 66.38 96 ASP A CA 1
ATOM 703 C C . ASP A 1 96 ? -14.281 -3.967 16.242 1.00 66.38 96 ASP A C 1
ATOM 705 O O . ASP A 1 96 ? -15.339 -3.496 15.829 1.00 66.38 96 ASP A O 1
ATOM 709 N N . SER A 1 97 ? -13.703 -5.029 15.671 1.00 67.00 97 SER A N 1
ATOM 710 C CA . SER A 1 97 ? -14.230 -5.714 14.477 1.00 67.00 97 SER A CA 1
ATOM 711 C C . SER A 1 97 ? -14.477 -4.787 13.278 1.00 67.00 97 SER A C 1
ATOM 713 O O . SER A 1 97 ? -15.382 -5.034 12.481 1.00 67.00 97 SER A O 1
ATOM 715 N N . THR A 1 98 ? -13.689 -3.719 13.137 1.00 81.31 98 THR A N 1
ATOM 716 C CA . THR A 1 98 ? -13.815 -2.814 11.991 1.00 81.31 98 THR A CA 1
ATOM 717 C C . THR A 1 98 ? -13.301 -3.491 10.725 1.00 81.31 98 THR A C 1
ATOM 719 O O . THR A 1 98 ? -12.166 -3.971 10.678 1.00 81.31 98 THR A O 1
ATOM 722 N N . GLU A 1 99 ? -14.150 -3.526 9.701 1.00 85.94 99 GLU A N 1
ATOM 723 C CA . GLU A 1 99 ? -13.804 -4.051 8.384 1.00 85.94 99 GLU A CA 1
ATOM 724 C C . GLU A 1 99 ? -12.818 -3.116 7.677 1.00 85.94 99 GLU A C 1
ATOM 726 O O . GLU A 1 99 ? -12.984 -1.896 7.673 1.00 85.94 99 GLU A O 1
ATOM 731 N N . VAL A 1 100 ? -11.786 -3.693 7.073 1.00 87.31 100 VAL A N 1
ATOM 732 C CA . VAL A 1 100 ? -10.820 -2.985 6.236 1.00 87.31 100 VAL A CA 1
ATOM 733 C C . VAL A 1 100 ? -10.890 -3.563 4.843 1.00 87.31 100 VAL A C 1
ATOM 735 O O . VAL A 1 100 ? -10.682 -4.758 4.660 1.00 87.31 100 VAL A O 1
ATOM 738 N N . THR A 1 101 ? -11.118 -2.709 3.859 1.00 90.19 101 THR A N 1
ATOM 739 C CA . THR A 1 101 ? -11.004 -3.054 2.442 1.00 90.19 101 THR A CA 1
ATOM 740 C C . THR A 1 101 ? -9.880 -2.251 1.827 1.00 90.19 101 THR A C 1
ATOM 742 O O . THR A 1 101 ? -9.861 -1.026 1.940 1.00 90.19 101 THR A O 1
ATOM 745 N N . PHE A 1 102 ? -8.929 -2.922 1.190 1.00 89.12 102 PHE A N 1
ATOM 746 C CA . PHE A 1 102 ? -7.779 -2.256 0.597 1.00 89.12 102 PHE A CA 1
ATOM 747 C C . PHE A 1 102 ? -7.310 -2.947 -0.679 1.00 89.12 102 PHE A C 1
ATOM 749 O O . PHE A 1 102 ? -7.519 -4.141 -0.896 1.00 89.12 102 PHE A O 1
ATOM 756 N N . GLN A 1 103 ? -6.643 -2.162 -1.514 1.00 91.69 103 GLN A N 1
ATOM 757 C CA . GLN A 1 103 ? -5.988 -2.594 -2.733 1.00 91.69 103 GLN A CA 1
ATOM 758 C C . GLN A 1 103 ? -4.550 -2.091 -2.728 1.00 91.69 103 GLN A C 1
ATOM 760 O O . GLN A 1 103 ? -4.270 -0.934 -2.403 1.00 91.69 103 GLN A O 1
ATOM 765 N N . PHE A 1 104 ? -3.628 -2.963 -3.116 1.00 91.12 104 PHE A N 1
ATOM 766 C CA . PHE A 1 104 ? -2.215 -2.634 -3.187 1.00 91.12 104 PHE A CA 1
ATOM 767 C C . PHE A 1 104 ? -1.539 -3.360 -4.346 1.00 91.12 104 PHE A C 1
ATOM 769 O O . PHE A 1 104 ? -1.991 -4.412 -4.811 1.00 91.12 104 PHE A O 1
ATOM 776 N N . ASN A 1 105 ? -0.412 -2.803 -4.775 1.00 91.94 105 ASN A N 1
ATOM 777 C CA . ASN A 1 105 ? 0.480 -3.393 -5.757 1.00 91.94 105 ASN A CA 1
ATOM 778 C C . ASN A 1 105 ? 1.929 -3.216 -5.293 1.00 91.94 105 ASN A C 1
ATOM 780 O O . ASN A 1 105 ? 2.379 -2.100 -5.042 1.00 91.94 105 ASN A O 1
ATOM 784 N N . VAL A 1 106 ? 2.670 -4.317 -5.215 1.00 90.94 106 VAL A N 1
ATOM 785 C CA . VAL A 1 106 ? 4.126 -4.325 -5.063 1.00 90.94 106 VAL A CA 1
ATOM 786 C C . VAL A 1 106 ? 4.737 -4.685 -6.402 1.00 90.94 106 VAL A C 1
ATOM 788 O O . VAL A 1 106 ? 4.419 -5.723 -6.988 1.00 90.94 106 VAL A O 1
ATOM 791 N N . TYR A 1 107 ? 5.646 -3.847 -6.864 1.00 91.06 107 TYR A N 1
ATOM 792 C CA . TYR A 1 107 ? 6.352 -3.966 -8.121 1.00 91.06 107 TYR A CA 1
ATOM 793 C C . TYR A 1 107 ? 7.793 -4.391 -7.864 1.00 91.06 107 TYR A C 1
ATOM 795 O O . TYR A 1 107 ? 8.465 -3.886 -6.965 1.00 91.06 107 TYR A O 1
ATOM 803 N N . LYS A 1 108 ? 8.278 -5.321 -8.683 1.00 89.19 108 LYS A N 1
ATOM 804 C CA . LYS A 1 108 ? 9.663 -5.783 -8.662 1.00 89.19 108 LYS A CA 1
ATOM 805 C C . LYS A 1 108 ? 10.252 -5.714 -10.059 1.00 89.19 108 LYS A C 1
ATOM 807 O O . LYS A 1 108 ? 9.570 -6.013 -11.040 1.00 89.19 108 LYS A O 1
ATOM 812 N N . TYR A 1 109 ? 11.525 -5.350 -10.141 1.00 87.25 109 TYR A N 1
ATOM 813 C CA . TYR A 1 109 ? 12.253 -5.365 -11.398 1.00 87.25 109 TYR A CA 1
ATOM 814 C C . TYR A 1 109 ? 12.663 -6.792 -11.788 1.00 87.25 109 TYR A C 1
ATOM 816 O O . TYR A 1 109 ? 13.266 -7.526 -10.999 1.00 87.25 109 TYR A O 1
ATOM 824 N N . ASP A 1 110 ? 12.352 -7.193 -13.018 1.00 87.81 110 ASP A N 1
ATOM 825 C CA . ASP A 1 110 ? 12.884 -8.399 -13.643 1.00 87.81 110 ASP A CA 1
ATOM 826 C C . ASP A 1 110 ? 14.139 -8.055 -14.450 1.00 87.81 110 ASP A C 1
ATOM 828 O O . ASP A 1 110 ? 14.063 -7.420 -15.502 1.00 87.81 110 ASP A O 1
ATOM 832 N N . ASN A 1 111 ? 15.298 -8.518 -13.983 1.00 83.94 111 ASN A N 1
ATOM 833 C CA . ASN A 1 111 ? 16.575 -8.302 -14.663 1.00 83.94 111 ASN A CA 1
ATOM 834 C C . ASN A 1 111 ? 16.685 -9.090 -15.988 1.00 83.94 111 ASN A C 1
ATOM 836 O O . ASN A 1 111 ? 17.371 -8.661 -16.914 1.00 83.94 111 ASN A O 1
ATOM 840 N N . ALA A 1 112 ? 15.980 -10.217 -16.126 1.00 87.00 112 ALA A N 1
ATOM 841 C CA . ALA A 1 112 ? 16.008 -11.013 -17.352 1.00 87.00 112 ALA A CA 1
ATOM 842 C C . ALA A 1 112 ? 15.223 -10.328 -18.478 1.00 87.00 112 ALA A C 1
ATOM 844 O O . ALA A 1 112 ? 15.728 -10.176 -19.591 1.00 87.00 112 ALA A O 1
ATOM 845 N N . ASN A 1 113 ? 14.006 -9.872 -18.174 1.00 84.00 113 ASN A N 1
ATOM 846 C CA . ASN A 1 113 ? 13.130 -9.209 -19.143 1.00 84.00 113 ASN A CA 1
ATOM 847 C C . ASN A 1 113 ? 13.290 -7.680 -19.179 1.00 84.00 113 ASN A C 1
ATOM 849 O O . ASN A 1 113 ? 12.692 -7.030 -20.038 1.00 84.00 113 ASN A O 1
ATOM 853 N N . LYS A 1 114 ? 14.104 -7.114 -18.278 1.00 83.50 114 LYS A N 1
ATOM 854 C CA . LYS A 1 114 ? 14.364 -5.674 -18.104 1.00 83.50 114 LYS A CA 1
ATOM 855 C C . LYS A 1 114 ? 13.091 -4.844 -17.930 1.00 83.50 114 LYS A C 1
ATOM 857 O O . LYS A 1 114 ? 12.971 -3.752 -18.488 1.00 83.50 114 LYS A O 1
ATOM 862 N N . LYS A 1 115 ? 12.118 -5.385 -17.198 1.00 86.38 115 LYS A N 1
ATOM 863 C CA . LYS A 1 115 ? 10.791 -4.789 -16.994 1.00 86.38 115 LYS A CA 1
ATOM 864 C C . LYS A 1 115 ? 10.331 -4.975 -15.557 1.00 86.38 115 LYS A C 1
ATOM 866 O O . LYS A 1 115 ? 10.655 -5.978 -14.929 1.00 86.38 115 LYS A O 1
ATOM 871 N N . TYR A 1 116 ? 9.541 -4.031 -15.062 1.00 86.75 116 TYR A N 1
ATOM 872 C CA . TYR A 1 116 ? 8.826 -4.203 -13.804 1.00 86.75 116 TYR A CA 1
ATOM 873 C C . TYR A 1 116 ? 7.632 -5.143 -13.984 1.00 86.75 116 TYR A C 1
ATOM 875 O O . TYR A 1 116 ? 6.981 -5.151 -15.030 1.00 86.75 116 TYR A O 1
ATOM 883 N N . TYR A 1 117 ? 7.341 -5.926 -12.952 1.00 87.94 117 TYR A N 1
ATOM 884 C CA . TYR A 1 117 ? 6.138 -6.748 -12.848 1.00 87.94 117 TYR A CA 1
ATOM 885 C C . TYR A 1 117 ? 5.550 -6.642 -11.442 1.00 87.94 117 TYR A C 1
ATOM 887 O O . TYR A 1 117 ? 6.258 -6.332 -10.481 1.00 87.94 117 TYR A O 1
ATOM 895 N N . LYS A 1 118 ? 4.249 -6.917 -11.313 1.00 90.00 118 LYS A N 1
ATOM 896 C CA . LYS A 1 118 ? 3.572 -6.975 -10.016 1.00 90.00 118 LYS A CA 1
ATOM 897 C C . LYS A 1 118 ? 3.981 -8.273 -9.306 1.00 90.00 118 LYS A C 1
ATOM 899 O O . LYS A 1 118 ? 3.637 -9.362 -9.754 1.00 90.00 118 LYS A O 1
ATOM 904 N N . ALA A 1 119 ? 4.763 -8.163 -8.236 1.00 87.25 119 ALA A N 1
ATOM 905 C CA . ALA A 1 119 ? 5.273 -9.295 -7.464 1.00 87.25 119 ALA A CA 1
ATOM 906 C C . ALA A 1 119 ? 4.313 -9.728 -6.349 1.00 87.25 119 ALA A C 1
ATOM 908 O O . ALA 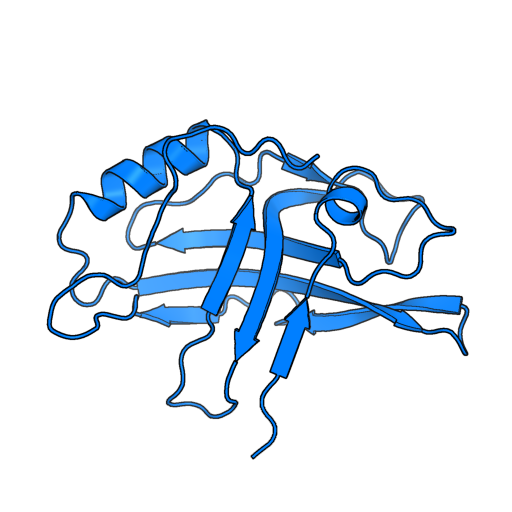A 1 119 ? 4.215 -10.917 -6.054 1.00 87.25 119 ALA A O 1
ATOM 909 N N . PHE A 1 120 ? 3.598 -8.774 -5.750 1.00 87.44 120 PHE A N 1
ATOM 910 C CA . PHE A 1 120 ? 2.586 -9.035 -4.729 1.00 87.44 120 PHE A CA 1
ATOM 911 C C . PHE A 1 120 ? 1.425 -8.060 -4.917 1.00 87.44 120 PHE A C 1
ATOM 913 O O . PHE A 1 120 ? 1.595 -6.850 -4.801 1.00 87.44 120 PHE A O 1
ATOM 920 N N . HIS A 1 121 ? 0.265 -8.580 -5.307 1.00 89.19 121 HIS A N 1
ATOM 921 C CA . HIS A 1 121 ? -0.901 -7.782 -5.677 1.00 89.19 121 HIS A CA 1
ATOM 922 C C . HIS A 1 121 ? -2.175 -8.622 -5.605 1.00 89.19 121 HIS A C 1
ATOM 924 O O . HIS A 1 121 ? -2.131 -9.849 -5.704 1.00 89.19 121 HIS A O 1
ATOM 930 N N . ALA A 1 122 ? -3.312 -7.938 -5.515 1.00 83.50 122 ALA A N 1
ATOM 931 C CA . ALA A 1 122 ? -4.640 -8.546 -5.553 1.00 83.50 122 ALA A CA 1
ATOM 932 C C . ALA A 1 122 ? -5.335 -8.420 -6.923 1.00 83.50 122 ALA A C 1
ATOM 934 O O . ALA A 1 122 ? -6.532 -8.650 -7.019 1.00 83.50 122 ALA A O 1
ATOM 935 N N . ASN A 1 123 ? -4.615 -8.039 -7.989 1.00 83.44 123 ASN A N 1
ATOM 936 C CA . ASN A 1 123 ? -5.204 -7.787 -9.320 1.00 83.44 123 ASN A CA 1
ATOM 937 C C . ASN A 1 123 ? -6.409 -6.831 -9.275 1.00 83.44 123 ASN A C 1
ATOM 939 O O . ASN A 1 123 ? -7.451 -7.143 -9.841 1.00 83.44 123 ASN A O 1
ATOM 943 N N . GLU A 1 124 ? -6.280 -5.706 -8.563 1.00 80.88 124 GLU A N 1
ATOM 944 C CA . GLU A 1 124 ? -7.360 -4.703 -8.434 1.00 80.88 124 GLU A CA 1
ATOM 945 C C . GLU A 1 124 ? -8.645 -5.262 -7.795 1.00 80.88 124 GLU A C 1
ATOM 947 O O . GLU A 1 124 ? -9.709 -4.659 -7.878 1.00 80.88 124 GLU A O 1
ATOM 952 N N . THR A 1 125 ? -8.549 -6.424 -7.144 1.00 87.06 125 THR A N 1
ATOM 953 C CA . THR A 1 125 ? -9.626 -6.973 -6.327 1.00 87.06 125 THR A CA 1
ATOM 954 C C . THR A 1 125 ? -9.501 -6.417 -4.917 1.00 87.06 125 THR A C 1
ATOM 956 O O . THR A 1 125 ? -8.404 -6.393 -4.353 1.00 87.06 125 THR A O 1
ATOM 959 N N . ASP A 1 126 ? -10.626 -6.002 -4.344 1.00 87.75 126 ASP A N 1
ATOM 960 C CA . ASP A 1 126 ? -10.681 -5.558 -2.956 1.00 87.75 126 ASP A CA 1
ATOM 961 C C . ASP A 1 126 ? -10.349 -6.715 -2.016 1.00 87.75 126 ASP A C 1
ATOM 963 O O . ASP A 1 126 ? -11.003 -7.763 -2.027 1.00 87.75 126 ASP A O 1
ATOM 967 N N . LEU A 1 127 ? -9.329 -6.522 -1.183 1.00 86.69 127 LEU A N 1
ATOM 968 C CA . LEU A 1 127 ? -9.044 -7.423 -0.079 1.00 86.69 127 LEU A CA 1
ATOM 969 C C . LEU A 1 127 ? -9.750 -6.907 1.164 1.00 86.69 127 LEU A C 1
ATOM 971 O O . LEU A 1 127 ? -9.415 -5.840 1.672 1.00 86.69 127 LEU A O 1
ATOM 975 N N . SER A 1 128 ? -10.717 -7.683 1.644 1.00 87.56 128 SER A N 1
ATOM 976 C CA . SER A 1 128 ? -11.428 -7.440 2.895 1.00 87.56 128 SER A CA 1
ATOM 977 C C . SER A 1 128 ? -10.758 -8.182 4.051 1.00 87.56 128 SER A C 1
ATOM 979 O O . SER A 1 128 ? -10.469 -9.378 3.949 1.00 87.56 128 SER A O 1
ATOM 981 N N . GLY A 1 129 ? -10.567 -7.496 5.167 1.00 84.44 129 GLY A N 1
ATOM 982 C CA . GLY A 1 129 ? -10.053 -8.045 6.413 1.00 84.44 129 GLY A CA 1
ATOM 983 C C . GLY A 1 129 ? -10.630 -7.316 7.620 1.00 84.44 129 GLY A C 1
ATOM 984 O O . GLY A 1 129 ? -11.510 -6.469 7.495 1.00 84.44 129 GLY A O 1
ATOM 985 N N . LEU A 1 130 ? -10.124 -7.652 8.799 1.00 84.69 130 LEU A N 1
ATOM 986 C CA . LEU A 1 130 ? -10.427 -6.944 10.040 1.00 84.69 130 LEU A CA 1
ATOM 987 C C . LEU A 1 130 ? -9.153 -6.258 10.521 1.00 84.69 130 LEU A C 1
ATOM 989 O O . LEU A 1 130 ? -8.064 -6.806 10.328 1.00 84.69 130 LEU A O 1
ATOM 993 N N . VAL A 1 131 ? -9.281 -5.089 11.152 1.00 81.88 131 VAL A N 1
ATOM 994 C CA . VAL A 1 131 ? -8.127 -4.483 11.828 1.00 81.88 131 VAL A CA 1
ATOM 995 C C . VAL A 1 131 ? -7.673 -5.412 12.952 1.00 81.88 131 VAL A C 1
ATOM 997 O O . VAL A 1 131 ? -8.487 -5.883 13.749 1.00 81.88 131 VAL A O 1
ATOM 1000 N N . GLU A 1 132 ? -6.373 -5.689 13.012 1.00 79.69 132 GLU A N 1
ATOM 1001 C CA . GLU A 1 132 ? -5.807 -6.525 14.062 1.00 79.69 132 GLU A CA 1
ATOM 1002 C C . GLU A 1 132 ? -5.812 -5.782 15.405 1.00 79.69 132 GLU A C 1
ATOM 1004 O O . GLU A 1 132 ? -5.415 -4.617 15.505 1.00 79.69 132 GLU A O 1
ATOM 1009 N N . THR A 1 133 ? -6.249 -6.479 16.452 1.00 73.81 133 THR A N 1
ATOM 1010 C CA . THR A 1 133 ? -6.105 -6.042 17.839 1.00 73.81 133 THR A CA 1
ATOM 1011 C C . THR A 1 133 ? -5.208 -7.029 18.574 1.00 73.81 133 THR A C 1
ATOM 1013 O O . THR A 1 133 ? -5.416 -8.243 18.539 1.00 73.81 133 THR A O 1
ATOM 1016 N N . SER A 1 134 ? -4.180 -6.519 19.246 1.00 69.75 134 SER A N 1
ATOM 1017 C CA . SER A 1 134 ? -3.237 -7.327 20.016 1.00 69.75 134 SER A CA 1
ATOM 1018 C C . SER A 1 134 ? -3.378 -6.971 21.487 1.00 69.75 134 SER A C 1
ATOM 1020 O O . SER A 1 134 ? -3.083 -5.855 21.897 1.00 69.75 134 SER A O 1
ATOM 1022 N N . GLY A 1 135 ? -3.859 -7.915 22.300 1.00 62.78 135 GLY A N 1
ATOM 1023 C CA . GLY A 1 135 ? -4.041 -7.693 23.741 1.00 62.78 135 GLY A CA 1
ATOM 1024 C C . GLY A 1 135 ? -5.141 -6.687 24.110 1.00 62.78 135 GLY A C 1
ATOM 1025 O O . GLY A 1 135 ? -5.195 -6.265 25.259 1.00 62.78 135 GLY A O 1
ATOM 1026 N N . GLY A 1 136 ? -6.020 -6.337 23.164 1.00 64.75 136 GLY A N 1
ATOM 1027 C CA . GLY A 1 136 ? -7.051 -5.304 23.323 1.00 64.75 136 GLY A CA 1
ATOM 1028 C C . GLY A 1 136 ? -6.655 -3.939 22.753 1.00 64.75 136 GLY A C 1
ATOM 1029 O O . GLY A 1 136 ? -7.519 -3.076 22.631 1.00 64.75 136 GLY A O 1
ATOM 1030 N N . ASP A 1 137 ? -5.394 -3.769 22.349 1.00 67.75 137 ASP A N 1
ATOM 1031 C CA . ASP A 1 137 ? -4.908 -2.549 21.712 1.00 67.75 137 ASP A CA 1
ATOM 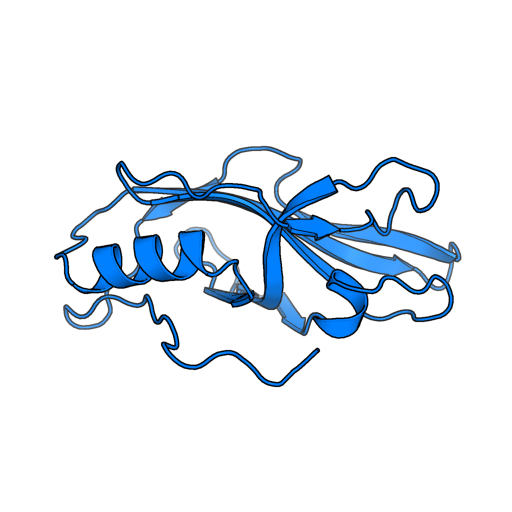1032 C C . ASP A 1 137 ? -4.950 -2.671 20.185 1.00 67.75 137 ASP A C 1
ATOM 1034 O O . ASP A 1 137 ? -4.656 -3.721 19.606 1.00 67.75 137 ASP A O 1
ATOM 1038 N N . LEU A 1 138 ? -5.324 -1.576 19.528 1.00 73.88 138 LEU A N 1
ATOM 1039 C CA . LEU A 1 138 ? -5.389 -1.478 18.077 1.00 73.88 138 LEU A CA 1
ATOM 1040 C C . LEU A 1 138 ? -3.980 -1.512 17.470 1.00 73.88 138 LEU A C 1
ATOM 1042 O O . LEU A 1 138 ? -3.149 -0.663 17.790 1.00 73.88 138 LEU A O 1
ATOM 1046 N N . VAL A 1 139 ? -3.723 -2.435 16.541 1.00 76.62 139 VAL A N 1
ATOM 1047 C CA . VAL A 1 139 ? -2.453 -2.499 15.797 1.00 76.62 139 VAL A CA 1
ATOM 1048 C C . VAL A 1 139 ? -2.540 -1.593 14.564 1.00 76.62 139 VAL A C 1
ATOM 1050 O O . VAL A 1 139 ? -2.457 -2.026 13.419 1.00 76.62 139 VAL A O 1
ATOM 1053 N N . LEU A 1 140 ? -2.759 -0.302 14.810 1.00 80.56 140 LEU A N 1
ATOM 1054 C CA . LEU A 1 140 ? -2.713 0.764 13.814 1.00 80.56 140 LEU A CA 1
ATOM 1055 C C . LEU A 1 140 ? -1.952 1.928 14.432 1.00 80.56 140 LEU A C 1
ATOM 1057 O O . LEU A 1 140 ? -2.411 2.536 15.398 1.00 80.56 140 LEU A O 1
ATOM 1061 N N . THR A 1 141 ? -0.804 2.252 13.852 1.00 81.06 141 THR A N 1
ATOM 1062 C CA . THR A 1 141 ? 0.021 3.363 14.320 1.00 81.06 141 THR A CA 1
ATOM 1063 C C . THR A 1 141 ? 0.124 4.391 13.213 1.00 81.06 141 THR A C 1
ATOM 1065 O O . THR A 1 141 ? 0.366 4.048 12.058 1.00 81.06 141 THR A O 1
ATOM 1068 N N . ILE A 1 142 ? -0.041 5.660 13.567 1.00 82.12 142 ILE A N 1
ATOM 1069 C CA . ILE A 1 142 ? 0.237 6.779 12.677 1.00 82.12 142 ILE A CA 1
ATOM 1070 C C . ILE A 1 142 ? 1.238 7.689 13.373 1.00 82.12 142 ILE A C 1
ATOM 1072 O O . ILE A 1 142 ? 1.041 8.079 14.526 1.00 82.12 142 ILE A O 1
ATOM 1076 N N . ASP A 1 143 ? 2.338 8.004 12.694 1.00 80.19 143 ASP A N 1
ATOM 1077 C CA . ASP A 1 143 ? 3.253 9.017 13.203 1.00 80.19 143 ASP A CA 1
ATOM 1078 C C . ASP A 1 143 ? 2.628 10.398 12.978 1.00 80.19 143 ASP A C 1
ATOM 1080 O O . ASP A 1 143 ? 2.033 10.664 11.934 1.00 80.19 143 ASP A O 1
ATOM 1084 N N . THR A 1 144 ? 2.737 11.273 13.972 1.00 68.94 144 THR A N 1
ATOM 1085 C CA . THR A 1 144 ? 2.249 12.659 13.904 1.00 68.94 144 THR A CA 1
ATOM 1086 C C . THR A 1 144 ? 3.307 13.613 13.363 1.00 68.94 144 THR A C 1
ATOM 1088 O O . THR A 1 144 ? 2.986 14.751 13.018 1.00 68.94 144 THR A O 1
ATOM 1091 N N . GLN A 1 145 ? 4.565 13.174 13.284 1.00 72.06 145 GLN A N 1
ATOM 1092 C CA . GLN A 1 145 ? 5.646 13.957 12.707 1.00 72.06 145 GLN A CA 1
ATOM 1093 C C . GLN A 1 145 ? 5.749 13.707 11.198 1.00 72.06 145 GLN A C 1
ATOM 1095 O O . GLN A 1 145 ? 5.621 12.568 10.744 1.00 72.06 145 GLN A O 1
ATOM 1100 N N . PRO A 1 146 ? 5.996 14.755 10.393 1.00 65.31 146 PRO A N 1
ATOM 1101 C CA . PRO A 1 146 ? 6.283 14.571 8.981 1.00 65.31 146 PRO A CA 1
ATOM 1102 C C . PRO A 1 146 ? 7.571 13.758 8.832 1.00 65.31 146 PRO A C 1
ATOM 1104 O O . PRO A 1 146 ? 8.594 14.065 9.447 1.00 65.31 146 PRO A O 1
ATOM 1107 N N . SER A 1 147 ? 7.523 12.717 8.006 1.00 65.50 147 SER A N 1
ATOM 1108 C CA . SER A 1 147 ? 8.711 11.921 7.719 1.00 65.50 147 SER A CA 1
ATOM 1109 C C . SER A 1 147 ? 9.725 12.759 6.932 1.00 65.50 147 SER A C 1
ATOM 1111 O O . SER A 1 147 ? 9.348 13.470 6.004 1.00 65.50 147 SER A O 1
ATOM 1113 N N . MET A 1 148 ? 11.005 12.686 7.316 1.00 64.25 148 MET A N 1
ATOM 1114 C CA . MET A 1 148 ? 12.102 13.357 6.601 1.00 64.25 148 MET A CA 1
ATOM 1115 C C . MET A 1 148 ? 12.711 12.500 5.478 1.00 64.25 148 MET A C 1
ATOM 1117 O O . MET A 1 148 ? 13.598 12.981 4.782 1.00 64.25 148 MET A O 1
ATOM 1121 N N . GLU A 1 149 ? 12.267 11.251 5.312 1.00 54.38 149 GLU A N 1
ATOM 1122 C CA . GLU A 1 149 ? 12.650 10.407 4.174 1.00 54.38 149 GLU A CA 1
ATOM 1123 C C . GLU A 1 149 ? 11.834 10.797 2.939 1.00 54.38 149 GLU A C 1
ATOM 1125 O O . GLU A 1 149 ? 10.634 10.510 2.882 1.00 54.38 149 GLU A O 1
ATOM 1130 N N . VAL A 1 150 ? 12.496 11.432 1.971 1.00 50.75 150 VAL A N 1
ATOM 1131 C CA . VAL A 1 150 ? 12.064 11.602 0.574 1.00 50.75 150 VAL A CA 1
ATOM 1132 C C . VAL A 1 150 ? 13.270 11.661 -0.347 1.00 50.75 150 VAL A C 1
ATOM 1134 O O . VAL A 1 150 ? 14.277 12.289 0.054 1.00 50.75 150 VAL A O 1
#